Protein AF-A0A7C5RPE0-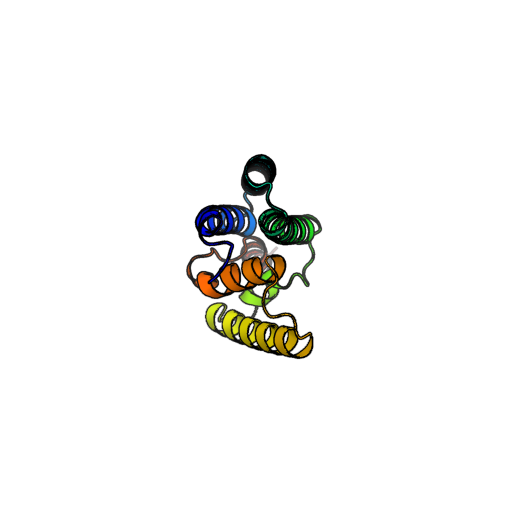F1 (afdb_monomer_lite)

Structure (mmCIF, N/CA/C/O backbone):
data_AF-A0A7C5RPE0-F1
#
_entry.id   AF-A0A7C5RPE0-F1
#
loop_
_atom_site.group_PDB
_atom_site.id
_atom_site.type_symbol
_atom_site.label_atom_id
_atom_site.label_alt_id
_atom_site.label_comp_id
_atom_site.label_asym_id
_atom_site.label_entity_id
_atom_site.label_seq_id
_atom_site.pdbx_PDB_ins_code
_atom_site.Cartn_x
_atom_site.Cartn_y
_atom_site.Cartn_z
_atom_site.occupancy
_atom_site.B_iso_or_equiv
_atom_site.auth_seq_id
_atom_site.auth_comp_id
_atom_site.auth_asym_id
_atom_site.auth_atom_id
_atom_site.pdbx_PDB_model_num
ATOM 1 N N . MET A 1 1 ? 18.079 7.226 0.913 1.00 48.84 1 MET A N 1
ATOM 2 C CA . MET A 1 1 ? 16.959 8.110 0.508 1.00 48.84 1 MET A CA 1
ATOM 3 C C . MET A 1 1 ? 15.932 7.249 -0.204 1.00 48.84 1 MET A C 1
ATOM 5 O O . MET A 1 1 ? 16.349 6.420 -0.998 1.00 48.84 1 MET A O 1
ATOM 9 N N . SER A 1 2 ? 14.639 7.404 0.102 1.00 62.50 2 SER A N 1
ATOM 10 C CA . SER A 1 2 ? 13.570 6.691 -0.615 1.00 62.50 2 SER A CA 1
ATOM 11 C C . SER A 1 2 ? 13.602 7.083 -2.095 1.00 62.50 2 SER A C 1
ATOM 13 O O . SER A 1 2 ? 13.608 8.274 -2.408 1.00 62.50 2 SER A O 1
ATOM 15 N N . THR A 1 3 ? 13.657 6.107 -2.999 1.00 73.31 3 THR A N 1
ATOM 16 C CA . THR A 1 3 ? 13.765 6.333 -4.455 1.00 73.31 3 THR A CA 1
ATOM 17 C C . THR A 1 3 ? 12.437 6.743 -5.095 1.00 73.31 3 THR A C 1
ATOM 19 O O . THR A 1 3 ? 12.388 7.031 -6.287 1.00 73.31 3 THR A O 1
ATOM 22 N N . ILE A 1 4 ? 11.358 6.800 -4.307 1.00 87.62 4 ILE A N 1
ATOM 23 C CA . ILE A 1 4 ? 9.984 6.928 -4.808 1.00 87.62 4 ILE A CA 1
ATOM 24 C C . ILE A 1 4 ? 9.321 8.269 -4.459 1.00 87.62 4 ILE A C 1
ATOM 26 O O . ILE A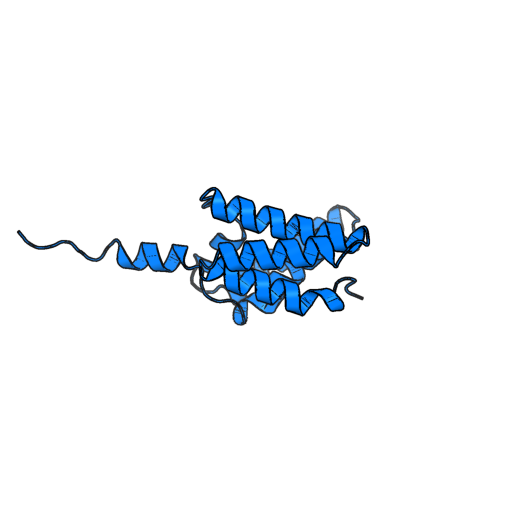 1 4 ? 8.124 8.434 -4.688 1.00 87.62 4 ILE A O 1
ATOM 30 N N . THR A 1 5 ? 10.070 9.239 -3.919 1.00 89.00 5 THR A N 1
ATOM 31 C CA . THR A 1 5 ? 9.543 10.530 -3.426 1.00 89.00 5 THR A CA 1
ATOM 32 C C . THR A 1 5 ? 8.683 11.268 -4.463 1.00 89.00 5 THR A C 1
ATOM 34 O O . THR A 1 5 ? 7.653 11.856 -4.141 1.00 89.00 5 THR A O 1
ATOM 37 N N . HIS A 1 6 ? 9.050 11.217 -5.745 1.00 93.25 6 HIS A N 1
ATOM 38 C CA . HIS A 1 6 ? 8.289 11.842 -6.836 1.00 93.25 6 HIS A CA 1
ATOM 39 C C . HIS A 1 6 ? 6.997 11.090 -7.204 1.00 93.25 6 HIS A C 1
ATOM 41 O O . HIS A 1 6 ? 6.134 11.652 -7.884 1.00 93.25 6 HIS A O 1
ATOM 47 N N . MET A 1 7 ? 6.837 9.843 -6.754 1.00 95.75 7 MET A N 1
ATOM 48 C CA . MET A 1 7 ? 5.663 8.994 -6.992 1.00 95.75 7 MET A CA 1
ATOM 49 C C . MET A 1 7 ? 4.648 9.041 -5.846 1.00 95.75 7 MET A C 1
ATOM 51 O O . MET A 1 7 ? 3.479 8.721 -6.059 1.00 95.75 7 MET A O 1
ATOM 55 N N . GLU A 1 8 ? 5.061 9.487 -4.662 1.00 95.31 8 GLU A N 1
ATOM 56 C CA . GLU A 1 8 ? 4.287 9.530 -3.416 1.00 95.31 8 GLU A CA 1
ATOM 57 C C . GLU A 1 8 ? 2.848 10.041 -3.573 1.00 95.31 8 GLU A C 1
ATOM 59 O O . GLU A 1 8 ? 1.888 9.371 -3.186 1.00 95.31 8 GLU A O 1
ATOM 64 N N . LYS A 1 9 ? 2.666 11.197 -4.226 1.00 95.94 9 LYS A N 1
ATOM 65 C CA . LYS A 1 9 ? 1.326 11.759 -4.479 1.00 95.94 9 LYS A CA 1
ATOM 66 C C . LYS A 1 9 ? 0.454 10.840 -5.337 1.00 95.94 9 LYS A C 1
ATOM 68 O O . LYS A 1 9 ? -0.749 10.747 -5.106 1.00 95.94 9 LYS A O 1
ATOM 73 N N . SER A 1 10 ? 1.054 10.165 -6.317 1.00 97.25 10 SER A N 1
ATOM 74 C CA . SER A 1 10 ? 0.339 9.234 -7.198 1.00 97.25 10 SER A CA 1
ATOM 75 C C . SER A 1 10 ? -0.066 7.968 -6.441 1.00 97.25 10 SER A C 1
ATOM 77 O O . SER A 1 10 ? -1.182 7.491 -6.628 1.00 97.25 10 SER A O 1
ATOM 79 N N . ILE A 1 11 ? 0.793 7.485 -5.533 1.00 97.94 11 ILE A N 1
ATOM 80 C CA . ILE A 1 11 ? 0.505 6.341 -4.655 1.00 97.94 11 ILE A CA 1
ATOM 81 C C . ILE A 1 11 ? -0.693 6.653 -3.750 1.00 97.94 11 ILE A C 1
ATOM 83 O O . ILE A 1 11 ? -1.654 5.888 -3.736 1.00 97.94 11 ILE A O 1
ATOM 87 N N . LEU A 1 12 ? -0.695 7.795 -3.047 1.00 97.75 12 LEU A N 1
ATOM 88 C CA . LEU A 1 12 ? -1.834 8.163 -2.191 1.00 97.75 12 LEU A CA 1
ATOM 89 C C . LEU A 1 12 ? -3.123 8.360 -2.994 1.00 97.75 12 LEU A C 1
ATOM 91 O O . LEU A 1 12 ? -4.183 7.920 -2.558 1.00 97.75 12 LEU A O 1
ATOM 95 N N . GLY A 1 13 ? -3.051 8.996 -4.168 1.00 97.94 13 GLY A N 1
ATOM 96 C CA . GLY A 1 13 ? -4.216 9.183 -5.038 1.00 97.94 13 GLY A CA 1
ATOM 97 C C . GLY A 1 13 ? -4.821 7.857 -5.509 1.00 97.94 13 GLY A C 1
ATOM 98 O O . GLY A 1 13 ? -6.043 7.680 -5.475 1.00 97.94 13 GLY A O 1
ATOM 99 N N . PHE A 1 14 ? -3.965 6.904 -5.885 1.00 98.44 14 PHE A N 1
ATOM 100 C CA . PHE A 1 14 ? -4.368 5.538 -6.207 1.00 98.44 14 PHE A CA 1
ATOM 101 C C . PHE A 1 14 ? -5.037 4.852 -5.006 1.00 98.44 14 PHE A C 1
ATOM 103 O O . PHE A 1 14 ? -6.177 4.407 -5.131 1.00 98.44 14 PHE A O 1
ATOM 110 N N . MET A 1 15 ? -4.388 4.840 -3.835 1.00 98.00 15 MET A N 1
ATOM 111 C CA . MET A 1 15 ? -4.917 4.188 -2.628 1.00 98.00 15 MET A CA 1
ATOM 112 C C . MET A 1 15 ? -6.247 4.790 -2.176 1.00 98.00 15 MET A C 1
ATOM 114 O O . MET A 1 15 ? -7.179 4.056 -1.860 1.00 98.00 15 MET A O 1
ATOM 118 N N . ASN A 1 16 ? -6.377 6.118 -2.207 1.00 97.69 16 ASN A N 1
ATOM 119 C CA . ASN A 1 16 ? -7.629 6.802 -1.888 1.00 97.69 16 ASN A CA 1
ATOM 120 C C . ASN A 1 16 ? -8.773 6.353 -2.799 1.00 97.69 16 ASN A C 1
ATOM 122 O O . ASN A 1 16 ? -9.893 6.158 -2.328 1.00 97.69 16 ASN A O 1
ATOM 126 N N . SER A 1 17 ? -8.505 6.197 -4.095 1.00 98.00 17 SER A N 1
ATOM 127 C CA . SER A 1 17 ? -9.507 5.751 -5.066 1.00 98.00 17 SER A CA 1
ATOM 128 C C . SER A 1 17 ? -9.870 4.284 -4.857 1.00 98.00 17 SER A C 1
ATOM 130 O O . SER A 1 17 ? -11.055 3.963 -4.771 1.00 98.00 17 SER A O 1
ATOM 132 N N . LEU A 1 18 ? -8.863 3.420 -4.693 1.00 96.75 18 LEU A N 1
ATOM 133 C CA . LEU A 1 18 ? -9.032 1.983 -4.475 1.00 96.75 18 LEU A CA 1
ATOM 134 C C . LEU A 1 18 ? -9.854 1.696 -3.214 1.00 96.75 18 LEU A C 1
ATOM 136 O O . LEU A 1 18 ? -10.904 1.058 -3.278 1.00 96.75 18 LEU A O 1
ATOM 140 N N . LEU A 1 19 ? -9.416 2.227 -2.072 1.00 95.19 19 LEU A N 1
ATOM 141 C CA . LEU A 1 19 ? -10.054 1.969 -0.784 1.00 95.19 19 LEU A CA 1
ATOM 142 C C . LEU A 1 19 ? -11.464 2.559 -0.714 1.00 95.19 19 LEU A C 1
ATOM 144 O O . LEU A 1 19 ? -12.336 1.957 -0.099 1.00 95.19 19 LEU A O 1
ATOM 148 N N . SER A 1 20 ? -11.737 3.658 -1.421 1.00 95.06 20 SER A N 1
ATOM 149 C CA . SER A 1 20 ? -13.091 4.224 -1.526 1.00 95.06 20 SER A CA 1
ATOM 150 C C . SER A 1 20 ? -14.018 3.484 -2.502 1.00 95.06 20 SER A C 1
ATOM 152 O O . SER A 1 20 ? -15.153 3.917 -2.678 1.00 95.06 20 SER A O 1
ATOM 154 N N . GLY A 1 21 ? -13.551 2.438 -3.191 1.00 93.38 21 GLY A N 1
ATOM 155 C CA . GLY A 1 21 ? -14.352 1.688 -4.170 1.00 93.38 21 GLY A CA 1
ATOM 156 C C . GLY A 1 21 ? -14.489 2.371 -5.531 1.00 93.38 21 GLY A C 1
ATOM 157 O O . GLY A 1 21 ? -15.274 1.942 -6.373 1.00 93.38 21 GLY A O 1
ATOM 158 N N . ARG A 1 22 ? -13.706 3.424 -5.801 1.00 96.12 22 ARG A N 1
ATOM 159 C CA . ARG A 1 22 ? -13.667 4.104 -7.106 1.00 96.12 22 ARG A CA 1
ATOM 160 C C . ARG A 1 22 ? -12.704 3.381 -8.053 1.00 96.12 22 ARG A C 1
ATOM 162 O O . ARG A 1 22 ? -11.694 3.942 -8.478 1.00 96.12 22 ARG A O 1
ATOM 169 N N . PHE A 1 23 ? -13.011 2.125 -8.384 1.00 94.69 23 PHE A N 1
ATOM 170 C CA . PHE A 1 23 ? -12.111 1.230 -9.129 1.00 94.69 23 PHE A CA 1
ATOM 171 C C . PHE A 1 23 ? -11.681 1.787 -10.485 1.00 94.69 23 PHE A C 1
ATOM 173 O O . PHE A 1 23 ? -10.489 1.833 -10.769 1.00 94.69 23 PHE A O 1
ATOM 180 N N . ALA A 1 24 ? -12.618 2.327 -11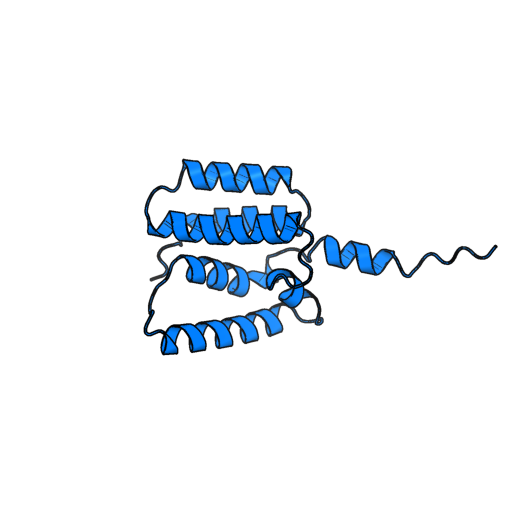.268 1.00 96.25 24 ALA A N 1
ATOM 181 C CA . ALA A 1 24 ? -12.295 2.928 -12.560 1.00 96.25 24 ALA A CA 1
ATOM 182 C C . ALA A 1 24 ? -11.337 4.134 -12.434 1.00 96.25 24 ALA A C 1
ATOM 184 O O . ALA A 1 24 ? -10.553 4.420 -13.336 1.00 96.25 24 ALA A O 1
ATOM 185 N N . GLU A 1 25 ? -11.382 4.877 -11.321 1.00 97.75 25 GLU A N 1
ATOM 186 C CA . GLU A 1 25 ? -10.429 5.961 -11.060 1.00 97.75 25 GLU A CA 1
ATOM 187 C C . GLU A 1 25 ? -9.057 5.419 -10.644 1.00 97.75 25 GLU A C 1
ATOM 189 O O . GLU A 1 25 ? -8.036 5.919 -11.127 1.00 97.75 25 GLU A O 1
ATOM 194 N N . ALA A 1 26 ? -9.033 4.378 -9.806 1.00 97.94 26 ALA A N 1
ATOM 195 C CA . ALA A 1 26 ? -7.811 3.691 -9.399 1.00 97.94 26 ALA A CA 1
ATOM 196 C C . ALA A 1 26 ? -7.080 3.078 -10.608 1.00 97.94 26 ALA A C 1
ATOM 198 O O . ALA A 1 26 ? -5.887 3.326 -10.781 1.00 97.94 26 ALA A O 1
ATOM 199 N N . GLU A 1 27 ? -7.800 2.382 -11.492 1.00 97.88 27 GLU A N 1
ATOM 200 C CA . GLU A 1 27 ? -7.288 1.831 -12.754 1.00 97.88 27 GLU A CA 1
ATOM 201 C C . GLU A 1 27 ? -6.687 2.915 -13.644 1.00 97.88 27 GLU A C 1
ATOM 203 O O . GLU A 1 27 ? -5.512 2.841 -14.000 1.00 97.88 27 GLU A O 1
ATOM 208 N N . ARG A 1 28 ? -7.445 3.984 -13.929 1.00 98.12 28 ARG A N 1
ATOM 209 C CA . ARG A 1 28 ? -6.941 5.107 -14.734 1.00 98.12 28 ARG A CA 1
ATOM 210 C C . ARG A 1 28 ? -5.720 5.767 -14.100 1.00 98.12 28 ARG A C 1
ATOM 212 O O . ARG A 1 28 ? -4.832 6.228 -14.816 1.00 98.12 28 ARG A O 1
ATOM 219 N N . SER A 1 29 ? -5.676 5.873 -12.771 1.00 98.00 29 SER A N 1
ATOM 220 C CA . SER A 1 29 ? -4.503 6.393 -12.065 1.00 98.00 29 SER A CA 1
ATOM 221 C C . SER A 1 29 ? -3.292 5.497 -12.291 1.00 98.00 29 SER A C 1
ATOM 223 O O . SER A 1 29 ? -2.233 5.994 -12.672 1.00 98.00 29 SER A O 1
ATOM 225 N N . LEU A 1 30 ? -3.466 4.186 -12.142 1.00 97.62 30 LEU A N 1
ATOM 226 C CA . LEU A 1 30 ? -2.406 3.206 -12.320 1.00 97.62 30 LEU A CA 1
ATOM 227 C C . LEU A 1 30 ? -1.905 3.148 -13.771 1.00 97.62 30 LEU A C 1
ATOM 229 O O . LEU A 1 30 ? -0.700 3.181 -13.995 1.00 97.62 30 LEU A O 1
ATOM 233 N N . GLU A 1 31 ? -2.794 3.203 -14.763 1.00 97.69 31 GLU A N 1
ATOM 234 C CA . GLU A 1 31 ? -2.416 3.300 -16.181 1.00 97.69 31 GLU A CA 1
ATOM 235 C C . GLU A 1 31 ? -1.604 4.566 -16.487 1.00 97.69 31 GLU A C 1
ATOM 237 O O . GLU A 1 31 ? -0.644 4.540 -17.263 1.00 97.69 31 GLU A O 1
ATOM 242 N N . ARG A 1 32 ? -1.966 5.710 -15.888 1.00 97.56 32 ARG A N 1
ATOM 243 C CA . ARG A 1 32 ? -1.172 6.942 -16.020 1.00 97.56 32 ARG A CA 1
ATOM 244 C C . ARG A 1 32 ? 0.210 6.771 -15.400 1.00 97.56 32 ARG A C 1
ATOM 246 O O . ARG A 1 32 ? 1.185 7.241 -15.985 1.00 97.56 32 ARG A O 1
ATOM 253 N N . MET A 1 33 ? 0.304 6.101 -14.251 1.00 97.31 33 MET A N 1
ATOM 254 C CA . MET A 1 33 ? 1.582 5.781 -13.614 1.00 97.31 33 MET A CA 1
ATOM 255 C C . MET A 1 33 ? 2.428 4.866 -14.509 1.00 97.31 33 MET A C 1
ATOM 257 O O . MET A 1 33 ? 3.581 5.193 -14.763 1.00 97.31 33 MET A O 1
ATOM 261 N N . GLU A 1 34 ? 1.853 3.807 -15.080 1.00 96.31 34 GLU A N 1
ATOM 262 C CA . GLU A 1 34 ? 2.522 2.903 -16.030 1.00 96.31 34 GLU A CA 1
ATOM 263 C C . GLU A 1 34 ? 3.036 3.630 -17.276 1.00 96.31 34 GLU A C 1
ATOM 265 O O . GLU A 1 34 ? 4.108 3.312 -17.797 1.00 96.31 34 GLU A O 1
ATOM 270 N N . LYS A 1 35 ? 2.287 4.616 -17.782 1.00 96.75 35 LYS A N 1
ATOM 271 C CA . LYS A 1 35 ? 2.688 5.435 -18.937 1.00 96.75 35 LYS A CA 1
ATOM 272 C C . LYS A 1 35 ? 3.778 6.444 -18.593 1.00 96.75 35 LYS A C 1
ATOM 274 O O . LYS A 1 35 ? 4.630 6.696 -19.439 1.00 96.75 35 LYS A O 1
ATOM 279 N N . ARG A 1 36 ? 3.757 7.012 -17.389 1.00 95.94 36 ARG A N 1
ATOM 280 C CA . ARG A 1 36 ? 4.678 8.074 -16.964 1.00 95.94 36 ARG A CA 1
ATOM 281 C C . ARG A 1 36 ? 6.001 7.538 -16.425 1.00 95.94 36 ARG A C 1
ATOM 283 O O . ARG A 1 36 ? 7.045 8.094 -16.742 1.00 95.94 36 ARG A O 1
ATOM 290 N N . PHE A 1 37 ? 5.943 6.502 -15.600 1.00 94.06 37 PHE A N 1
ATOM 291 C CA . PHE A 1 37 ? 7.072 6.009 -14.825 1.00 94.06 37 PHE A CA 1
ATOM 292 C C . PHE A 1 37 ? 7.670 4.774 -15.497 1.00 94.06 37 PHE A C 1
ATOM 294 O O . PHE A 1 37 ? 7.026 3.730 -15.624 1.00 94.06 37 PHE A O 1
ATOM 301 N N . LYS A 1 38 ? 8.888 4.926 -16.015 1.00 93.50 38 LYS A N 1
ATOM 302 C CA . LYS A 1 38 ? 9.535 3.966 -16.920 1.00 93.50 38 LYS A CA 1
ATOM 303 C C . LYS A 1 38 ? 10.844 3.419 -16.371 1.00 93.50 38 LYS A C 1
ATOM 305 O O . LYS A 1 38 ? 11.315 2.404 -16.897 1.00 93.50 38 LYS A O 1
ATOM 310 N N . ALA A 1 39 ? 11.429 4.027 -15.344 1.00 93.81 39 ALA A N 1
ATOM 311 C CA . ALA A 1 39 ? 12.638 3.490 -14.739 1.00 93.81 39 ALA A CA 1
ATOM 312 C C . ALA A 1 39 ? 12.336 2.117 -14.098 1.00 93.81 39 ALA A C 1
ATOM 314 O O . ALA A 1 39 ? 11.207 1.888 -13.649 1.00 93.81 39 ALA A O 1
ATOM 315 N N . PRO A 1 40 ? 13.297 1.175 -14.071 1.00 92.00 40 PRO A N 1
ATOM 316 C CA . PRO A 1 40 ? 13.083 -0.150 -13.488 1.00 92.00 40 PRO A CA 1
ATOM 317 C C . PRO A 1 40 ? 12.570 -0.107 -12.042 1.00 92.00 40 PRO A C 1
ATOM 319 O O . PRO A 1 40 ? 11.649 -0.848 -11.702 1.00 92.00 40 PRO A O 1
ATOM 322 N N . GLU A 1 41 ? 13.104 0.795 -11.215 1.00 91.88 41 GLU A N 1
ATOM 323 C CA . GLU A 1 41 ? 12.660 0.967 -9.828 1.00 91.88 41 GLU A CA 1
ATOM 324 C C . GLU A 1 41 ? 11.203 1.422 -9.744 1.00 91.88 41 GLU A C 1
ATOM 326 O O . GLU A 1 41 ? 10.403 0.858 -9.000 1.00 91.88 41 GLU A O 1
ATOM 331 N N . GLU A 1 42 ? 10.824 2.401 -10.563 1.00 94.69 42 GLU A N 1
ATOM 332 C CA . GLU A 1 42 ? 9.461 2.922 -10.577 1.00 94.69 42 GLU A CA 1
ATOM 333 C C . GLU A 1 42 ? 8.459 1.863 -11.050 1.00 94.69 42 GLU A C 1
ATOM 335 O O . GLU A 1 42 ? 7.338 1.785 -10.548 1.00 94.69 42 GLU A O 1
ATOM 340 N N . ARG A 1 43 ? 8.859 1.000 -11.993 1.00 94.88 43 ARG A N 1
ATOM 341 C CA . ARG A 1 43 ? 8.013 -0.117 -12.431 1.00 94.88 43 ARG A CA 1
ATOM 342 C C . ARG A 1 43 ? 7.758 -1.113 -11.308 1.00 94.88 43 ARG A C 1
ATOM 344 O O . ARG A 1 43 ? 6.643 -1.612 -11.218 1.00 94.88 43 ARG A O 1
ATOM 351 N N . ARG A 1 44 ? 8.731 -1.366 -10.424 1.00 95.12 44 ARG A N 1
ATOM 352 C CA . ARG A 1 44 ? 8.515 -2.220 -9.239 1.00 95.12 44 ARG A CA 1
ATOM 353 C C . ARG A 1 44 ? 7.475 -1.621 -8.288 1.00 95.12 44 ARG A C 1
ATOM 355 O O . ARG A 1 44 ? 6.630 -2.362 -7.793 1.00 95.12 44 ARG A O 1
ATOM 362 N N . VAL A 1 45 ? 7.471 -0.298 -8.102 1.00 96.31 45 VAL A N 1
ATOM 363 C CA . VAL A 1 45 ? 6.411 0.405 -7.349 1.00 96.31 45 VAL A CA 1
ATOM 364 C C . VAL A 1 45 ? 5.056 0.190 -8.010 1.00 96.31 45 VAL A C 1
ATOM 366 O O . VAL A 1 45 ? 4.096 -0.211 -7.360 1.00 96.31 45 VAL A O 1
ATOM 369 N N . VAL A 1 46 ? 4.974 0.436 -9.317 1.00 97.19 46 VAL A N 1
ATOM 370 C CA . VAL A 1 46 ? 3.738 0.267 -10.088 1.00 97.19 46 VAL A CA 1
ATOM 371 C C . VAL A 1 46 ? 3.234 -1.178 -10.021 1.00 97.19 46 VAL A C 1
ATOM 373 O O . VAL A 1 46 ? 2.034 -1.392 -9.869 1.00 97.19 46 VAL A O 1
ATOM 376 N N . PHE A 1 47 ? 4.128 -2.169 -10.047 1.00 96.38 47 PHE A N 1
ATOM 377 C CA . PHE A 1 47 ? 3.765 -3.574 -9.866 1.00 96.38 47 PHE A CA 1
ATOM 378 C C . PHE A 1 47 ? 3.182 -3.870 -8.483 1.00 96.38 47 PHE A C 1
ATOM 380 O O . PHE A 1 47 ? 2.185 -4.587 -8.411 1.00 96.38 47 PHE A O 1
ATOM 387 N N . ALA A 1 48 ? 3.719 -3.285 -7.407 1.00 96.50 48 ALA A N 1
ATOM 388 C CA . ALA A 1 48 ? 3.118 -3.408 -6.075 1.00 96.50 48 ALA A CA 1
ATOM 389 C C . ALA A 1 48 ? 1.671 -2.888 -6.056 1.00 96.50 48 ALA A C 1
ATOM 391 O O . ALA A 1 48 ? 0.767 -3.555 -5.552 1.00 96.50 48 ALA A O 1
ATOM 392 N N . LEU A 1 49 ? 1.431 -1.728 -6.674 1.00 97.62 49 LEU A N 1
ATOM 393 C CA . LEU A 1 49 ? 0.090 -1.141 -6.768 1.00 97.62 49 LEU A CA 1
ATOM 394 C C . LEU A 1 49 ? -0.855 -1.963 -7.654 1.00 97.62 49 LEU A C 1
ATOM 396 O O . LEU A 1 49 ? -2.037 -2.089 -7.342 1.00 97.62 49 LEU A O 1
ATOM 400 N N . ARG A 1 50 ? -0.350 -2.552 -8.743 1.00 97.12 50 ARG A N 1
ATOM 401 C CA . ARG A 1 50 ? -1.130 -3.456 -9.597 1.00 97.12 50 ARG A CA 1
ATOM 402 C C . ARG A 1 50 ? -1.542 -4.718 -8.846 1.00 97.12 50 ARG A C 1
ATOM 404 O O . ARG A 1 50 ? -2.698 -5.113 -8.947 1.00 97.12 50 ARG A O 1
ATOM 411 N N . GLY A 1 51 ? -0.636 -5.303 -8.063 1.00 95.38 51 GLY A N 1
ATOM 412 C CA . GLY A 1 51 ? -0.950 -6.429 -7.182 1.00 95.38 51 GLY A CA 1
ATOM 413 C C . GLY A 1 51 ? -2.063 -6.085 -6.191 1.00 95.38 51 GLY A C 1
ATOM 414 O O . GLY A 1 51 ? -3.030 -6.831 -6.081 1.00 95.38 51 GLY A O 1
ATOM 415 N N . LEU A 1 52 ? -1.981 -4.910 -5.557 1.00 95.12 52 LEU A N 1
ATOM 416 C CA . LEU A 1 52 ? -3.025 -4.387 -4.668 1.00 95.12 52 LEU A CA 1
ATOM 417 C C . LEU A 1 52 ? -4.384 -4.240 -5.359 1.00 95.12 52 LEU A C 1
ATOM 419 O O . LEU A 1 52 ? -5.395 -4.656 -4.801 1.00 95.12 52 LEU A O 1
ATOM 423 N N . LEU A 1 53 ? -4.414 -3.656 -6.561 1.00 95.38 53 LEU A N 1
ATOM 424 C CA . LEU A 1 53 ? -5.646 -3.516 -7.339 1.00 95.38 53 LEU A CA 1
ATOM 425 C C . LEU A 1 53 ? -6.260 -4.884 -7.651 1.00 95.38 53 LEU A C 1
ATOM 427 O O . LEU A 1 53 ? -7.457 -5.061 -7.443 1.00 95.38 53 LEU A O 1
ATOM 431 N N . ASN A 1 54 ? -5.446 -5.835 -8.112 1.00 93.38 54 ASN A N 1
ATOM 432 C CA . ASN A 1 54 ? -5.903 -7.175 -8.470 1.00 93.38 54 ASN A CA 1
ATOM 433 C C . ASN A 1 54 ? -6.439 -7.931 -7.248 1.00 93.38 54 ASN A C 1
ATOM 435 O O . ASN A 1 54 ? -7.531 -8.484 -7.321 1.00 93.38 54 ASN A O 1
ATOM 439 N N . ALA A 1 55 ? -5.712 -7.916 -6.125 1.00 91.06 55 ALA A N 1
ATOM 440 C CA . ALA A 1 55 ? -6.159 -8.533 -4.875 1.00 91.06 55 ALA A CA 1
ATOM 441 C C . ALA A 1 55 ? -7.505 -7.947 -4.430 1.00 91.06 55 ALA A C 1
ATOM 443 O O . ALA A 1 55 ? -8.438 -8.678 -4.107 1.00 91.06 55 ALA A O 1
ATOM 444 N N . TYR A 1 56 ? -7.654 -6.621 -4.529 1.00 89.50 56 TYR A N 1
ATOM 445 C CA . TYR A 1 56 ? -8.947 -5.992 -4.316 1.00 89.50 56 TYR A CA 1
ATOM 446 C C . TYR A 1 56 ? -9.982 -6.549 -5.299 1.00 89.50 56 TYR A C 1
ATOM 448 O O . TYR A 1 56 ? -10.940 -7.165 -4.870 1.00 89.50 56 TYR A O 1
ATOM 456 N N . GLN A 1 57 ? -9.810 -6.429 -6.610 1.00 87.31 57 GLN A N 1
ATOM 457 C CA . GLN A 1 57 ? -10.822 -6.856 -7.590 1.00 87.31 57 GLN A CA 1
ATOM 458 C C . GLN A 1 57 ? -11.256 -8.325 -7.478 1.00 87.31 57 GLN A C 1
ATOM 460 O O . GLN A 1 57 ? -12.419 -8.619 -7.735 1.00 87.31 57 GLN A O 1
ATOM 465 N N . LEU A 1 58 ? -10.359 -9.217 -7.058 1.00 87.62 58 LEU A N 1
ATOM 466 C CA . LEU A 1 58 ? -10.632 -10.647 -6.876 1.00 87.62 58 LEU A CA 1
ATOM 467 C C . LEU A 1 58 ? -11.351 -10.994 -5.562 1.00 87.62 58 LEU A C 1
ATOM 469 O O . LEU A 1 58 ? -11.554 -12.167 -5.278 1.00 87.62 58 LEU A O 1
ATOM 473 N N . ASP A 1 59 ? -11.733 -9.986 -4.781 1.00 81.25 59 ASP A N 1
ATOM 474 C CA . ASP A 1 59 ? -12.316 -10.148 -3.446 1.00 81.25 59 ASP A CA 1
ATOM 475 C C . ASP A 1 59 ? -11.426 -10.952 -2.486 1.00 81.25 59 ASP A C 1
ATOM 477 O O . ASP A 1 59 ? -11.906 -11.710 -1.648 1.00 81.25 59 ASP A O 1
ATOM 481 N N . ASP A 1 60 ? -10.107 -10.766 -2.598 1.00 83.69 60 ASP A N 1
ATOM 482 C CA . ASP A 1 60 ? -9.147 -11.360 -1.674 1.00 83.69 60 ASP A CA 1
ATOM 483 C C . ASP A 1 60 ? -9.311 -10.728 -0.285 1.00 83.69 60 ASP A C 1
ATOM 485 O O . ASP A 1 60 ? -8.877 -9.597 -0.032 1.00 83.69 60 ASP A O 1
ATOM 489 N N . ARG A 1 61 ? -9.997 -11.452 0.603 1.00 77.31 61 ARG A N 1
ATOM 490 C CA . ARG A 1 61 ? -10.253 -11.037 1.988 1.00 77.31 61 ARG A CA 1
ATOM 491 C C . ARG A 1 61 ? -9.003 -11.112 2.861 1.00 77.31 61 ARG A C 1
ATOM 493 O O . ARG A 1 61 ? -8.937 -10.399 3.858 1.00 77.31 61 ARG A O 1
ATOM 500 N N . ASP A 1 62 ? -8.008 -11.886 2.436 1.00 79.38 62 ASP A N 1
ATOM 501 C CA . ASP A 1 62 ? -6.728 -12.048 3.125 1.00 79.38 62 ASP A CA 1
ATOM 502 C C . ASP A 1 62 ? -5.692 -11.012 2.654 1.00 79.38 62 ASP A C 1
ATOM 504 O O . ASP A 1 62 ? -4.527 -11.015 3.069 1.00 79.38 62 ASP A O 1
ATOM 508 N N . ALA A 1 63 ? -6.100 -10.074 1.789 1.00 85.94 63 ALA A N 1
ATOM 509 C CA . ALA A 1 63 ? -5.240 -8.994 1.347 1.00 85.94 63 ALA A CA 1
ATOM 510 C C . ALA A 1 63 ? -4.732 -8.195 2.558 1.00 85.94 63 ALA A C 1
ATOM 512 O O . ALA A 1 63 ? -5.510 -7.604 3.309 1.00 85.94 63 ALA A O 1
ATOM 513 N N . LEU A 1 64 ? -3.403 -8.092 2.692 1.00 88.25 64 LEU A N 1
ATOM 514 C CA . LEU A 1 64 ? -2.732 -7.408 3.807 1.00 88.25 64 LEU A CA 1
ATOM 515 C C . LEU A 1 64 ? -3.328 -6.027 4.111 1.00 88.25 64 LEU A C 1
ATOM 517 O O . LEU A 1 64 ? -3.461 -5.642 5.269 1.00 88.25 64 LEU A O 1
ATOM 521 N N . ILE A 1 65 ? -3.695 -5.278 3.068 1.00 90.38 65 ILE A N 1
ATOM 522 C CA . ILE A 1 65 ? -4.273 -3.946 3.228 1.00 90.38 65 ILE A CA 1
ATOM 523 C C . ILE A 1 65 ? -5.613 -3.968 3.966 1.00 90.38 65 ILE A C 1
ATOM 525 O O . ILE A 1 65 ? -5.878 -3.023 4.693 1.00 90.38 65 ILE A O 1
ATOM 529 N N . LEU A 1 66 ? -6.440 -5.006 3.820 1.00 89.75 66 LEU A N 1
ATOM 530 C CA . LEU A 1 66 ? -7.702 -5.133 4.552 1.00 89.75 66 LEU A CA 1
ATOM 531 C C . LEU A 1 66 ? -7.436 -5.449 6.022 1.00 89.75 66 LEU A C 1
ATOM 533 O O . LEU A 1 66 ? -7.981 -4.761 6.880 1.00 89.75 66 LEU A O 1
ATOM 537 N N . HIS A 1 67 ? -6.514 -6.373 6.309 1.00 88.38 67 HIS A N 1
ATOM 538 C CA . HIS A 1 67 ? -6.094 -6.707 7.677 1.00 88.38 67 HIS A CA 1
ATOM 539 C C . HIS A 1 67 ? -5.537 -5.523 8.471 1.00 88.38 67 HIS A C 1
ATOM 541 O O . HIS A 1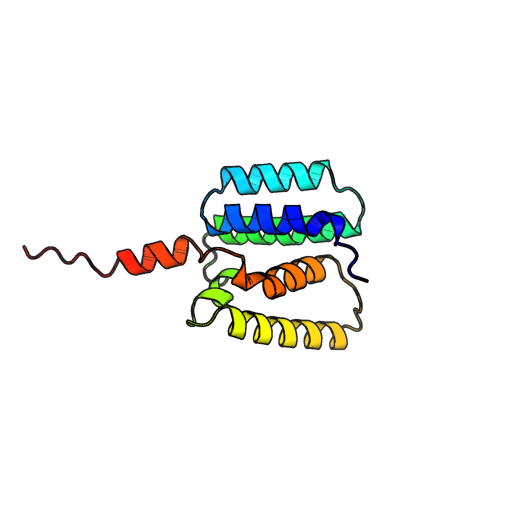 67 ? -5.625 -5.504 9.696 1.00 88.38 67 HIS A O 1
ATOM 547 N N . VAL A 1 68 ? -4.976 -4.510 7.802 1.00 92.06 68 VAL A N 1
ATOM 548 C CA . VAL A 1 68 ? -4.578 -3.271 8.487 1.00 92.06 68 VAL A CA 1
ATOM 549 C C . VAL A 1 68 ? -5.788 -2.597 9.145 1.00 92.06 68 VAL A C 1
ATOM 551 O O . VAL A 1 68 ? -5.634 -1.975 10.187 1.00 92.06 68 VAL A O 1
ATOM 554 N N . PHE A 1 69 ? -6.987 -2.718 8.573 1.00 90.56 69 PHE A N 1
ATOM 555 C CA . PHE A 1 69 ? -8.182 -2.010 9.034 1.00 90.56 69 PHE A CA 1
ATOM 556 C C . PHE A 1 69 ? -9.168 -2.858 9.853 1.00 90.56 69 PHE A C 1
ATOM 558 O O . PHE A 1 69 ? -10.109 -2.278 10.388 1.00 90.56 69 PHE A O 1
ATOM 565 N N . THR A 1 70 ? -8.983 -4.175 9.986 1.00 83.94 70 THR A N 1
ATOM 566 C CA . THR A 1 70 ? -9.955 -5.057 10.669 1.00 83.94 70 THR A CA 1
ATOM 567 C C . THR A 1 70 ? -9.929 -4.964 12.199 1.00 83.94 70 THR A C 1
ATOM 569 O O . THR A 1 70 ? -10.962 -5.147 12.831 1.00 83.94 70 THR A O 1
ATOM 572 N N . ASP A 1 71 ? -8.787 -4.632 12.813 1.00 73.69 71 ASP A N 1
ATOM 573 C CA . ASP A 1 71 ? -8.575 -4.826 14.264 1.00 73.69 71 ASP A CA 1
ATOM 574 C C . ASP A 1 71 ? -8.745 -3.534 15.106 1.00 73.69 71 ASP A C 1
ATOM 576 O O . ASP A 1 71 ? -8.212 -3.415 16.210 1.00 73.69 71 ASP A O 1
ATOM 580 N N . GLY A 1 72 ? -9.460 -2.528 14.589 1.00 73.50 72 GLY A N 1
ATOM 581 C CA . GLY A 1 72 ? -9.884 -1.334 15.344 1.00 73.50 72 GLY A CA 1
ATOM 582 C C . GLY A 1 72 ? -8.853 -0.204 15.522 1.00 73.50 72 GLY A C 1
ATOM 583 O O . GLY A 1 72 ? -9.253 0.926 15.795 1.00 73.50 72 GLY A O 1
ATOM 584 N N . ASP A 1 73 ? -7.553 -0.444 15.303 1.00 91.25 73 ASP A N 1
ATOM 585 C CA . ASP A 1 73 ? -6.508 0.604 15.280 1.00 91.25 73 ASP A CA 1
ATOM 586 C C . ASP A 1 73 ? -5.565 0.446 14.068 1.00 91.25 73 ASP A C 1
ATOM 588 O O . ASP A 1 73 ? -4.470 -0.124 14.180 1.00 91.25 73 ASP A O 1
ATOM 592 N N . PRO A 1 74 ? -5.965 0.960 12.885 1.00 93.31 74 PRO A N 1
ATOM 593 C CA . PRO A 1 74 ? -5.158 0.846 11.674 1.00 93.31 74 PRO A CA 1
ATOM 594 C C . PRO A 1 74 ? -3.754 1.458 11.783 1.00 93.31 74 PRO A C 1
ATOM 596 O O . PRO A 1 74 ? -2.800 0.855 11.288 1.00 93.31 74 PRO A O 1
ATOM 599 N N . PRO A 1 75 ? -3.562 2.625 12.431 1.00 94.38 75 PRO A N 1
ATOM 600 C CA . PRO A 1 75 ? -2.231 3.157 12.706 1.00 94.38 75 PRO A CA 1
ATOM 601 C C . PRO A 1 75 ? -1.316 2.208 13.471 1.00 94.38 75 PRO A C 1
ATOM 603 O O . PRO A 1 75 ? -0.170 2.029 13.058 1.00 94.38 75 PRO A O 1
ATOM 606 N N . LYS A 1 76 ? -1.799 1.608 14.563 1.00 94.38 76 LYS A N 1
ATOM 607 C CA . LYS A 1 76 ? -1.001 0.665 15.351 1.00 94.38 76 LYS A CA 1
ATOM 608 C C . LYS A 1 76 ? -0.653 -0.574 14.529 1.00 94.38 76 LYS A C 1
ATOM 610 O O . LYS A 1 76 ? 0.519 -0.933 14.443 1.00 94.38 76 LYS A O 1
ATOM 615 N N . LYS A 1 77 ? -1.638 -1.158 13.842 1.00 94.31 77 LYS A N 1
ATOM 616 C CA . LYS A 1 77 ? -1.430 -2.338 12.993 1.00 94.31 77 LYS A CA 1
ATOM 617 C C . LYS A 1 77 ? -0.440 -2.073 11.857 1.00 94.31 77 LYS A C 1
ATOM 619 O O . LYS A 1 77 ? 0.410 -2.907 11.557 1.00 94.31 77 LYS A O 1
ATOM 624 N N . ALA A 1 78 ? -0.507 -0.893 11.241 1.00 95.38 78 ALA A N 1
ATOM 625 C CA . ALA A 1 78 ? 0.431 -0.500 10.195 1.00 95.38 78 ALA A CA 1
ATOM 626 C C . ALA A 1 78 ? 1.874 -0.383 10.707 1.00 95.38 78 ALA A C 1
ATOM 628 O O . ALA A 1 78 ? 2.794 -0.716 9.962 1.00 95.38 78 ALA A O 1
ATOM 629 N N . VAL A 1 79 ? 2.077 0.066 11.953 1.00 95.25 79 VAL A N 1
ATOM 630 C CA . VAL A 1 79 ? 3.402 0.087 12.597 1.00 95.25 79 VAL A CA 1
ATOM 631 C C . VAL A 1 79 ? 3.910 -1.336 12.823 1.00 95.25 79 VAL A C 1
ATOM 633 O O . VAL A 1 79 ? 5.019 -1.637 12.397 1.00 95.25 79 VAL A O 1
ATOM 636 N N . GLU A 1 80 ? 3.090 -2.227 13.385 1.00 94.62 80 GLU A N 1
ATOM 637 C CA . GLU A 1 80 ? 3.458 -3.637 13.613 1.00 94.62 80 GLU A CA 1
ATOM 638 C C . GLU A 1 80 ? 3.867 -4.343 12.306 1.00 94.62 80 GLU A C 1
ATOM 640 O O . GLU A 1 80 ? 4.898 -5.012 12.234 1.00 94.62 80 GLU A O 1
ATOM 645 N N . ILE A 1 81 ? 3.093 -4.146 11.232 1.00 94.00 81 ILE A N 1
ATOM 646 C CA . ILE A 1 81 ? 3.402 -4.707 9.907 1.00 94.00 81 ILE A CA 1
ATOM 647 C C . ILE A 1 81 ? 4.679 -4.091 9.332 1.00 94.00 81 ILE A C 1
ATOM 649 O O . ILE A 1 81 ? 5.484 -4.799 8.726 1.00 94.00 81 ILE A O 1
ATOM 653 N N . LEU A 1 82 ? 4.879 -2.781 9.499 1.00 93.75 82 LEU A N 1
ATOM 654 C CA . LEU A 1 82 ? 6.082 -2.103 9.025 1.00 93.75 82 LEU A CA 1
ATOM 655 C C . LEU A 1 82 ? 7.335 -2.649 9.722 1.00 93.75 82 LEU A C 1
ATOM 657 O O . LEU A 1 82 ? 8.330 -2.904 9.047 1.00 93.75 82 LEU A O 1
ATOM 661 N N . GLU A 1 83 ? 7.280 -2.868 11.035 1.00 94.31 83 GLU A N 1
ATOM 662 C CA . GLU A 1 83 ? 8.376 -3.457 11.812 1.00 94.31 83 GLU A CA 1
ATOM 663 C C . GLU A 1 83 ? 8.687 -4.887 11.353 1.00 94.31 83 GLU A C 1
ATOM 665 O O . GLU A 1 83 ? 9.849 -5.209 11.088 1.00 94.31 83 GLU A O 1
ATOM 670 N N . ALA A 1 84 ? 7.659 -5.723 11.172 1.00 92.50 84 ALA A N 1
ATOM 671 C CA . ALA A 1 84 ? 7.819 -7.082 10.655 1.00 92.50 84 ALA A CA 1
ATOM 672 C C . ALA A 1 84 ? 8.435 -7.092 9.244 1.00 92.50 84 ALA A C 1
ATOM 674 O O . ALA A 1 84 ? 9.341 -7.877 8.953 1.00 92.50 84 ALA A O 1
ATOM 675 N N . LEU A 1 85 ? 7.993 -6.177 8.378 1.00 90.81 85 LEU A N 1
ATOM 676 C CA . LEU A 1 85 ? 8.529 -6.020 7.031 1.00 90.81 85 LEU A CA 1
ATOM 677 C C . LEU A 1 85 ? 9.999 -5.579 7.051 1.00 90.81 85 LEU A C 1
ATOM 679 O O . LEU A 1 85 ? 10.825 -6.114 6.311 1.00 90.81 85 LEU A O 1
ATOM 683 N N . GLU A 1 86 ? 10.342 -4.600 7.887 1.00 89.94 86 GLU A N 1
ATOM 684 C CA . GLU A 1 86 ? 11.714 -4.115 8.028 1.00 89.94 86 GLU A CA 1
ATOM 685 C C . GLU A 1 86 ? 12.646 -5.197 8.589 1.00 89.94 86 GLU A C 1
ATOM 687 O O . GLU A 1 86 ? 13.788 -5.298 8.138 1.00 89.94 86 GLU A O 1
ATOM 692 N N . GLN A 1 87 ? 12.167 -6.035 9.510 1.00 90.62 87 GLN A N 1
ATOM 693 C CA . GLN A 1 87 ? 12.917 -7.182 10.019 1.00 90.62 87 GLN A CA 1
ATOM 694 C C . GLN A 1 87 ? 13.173 -8.226 8.924 1.00 90.62 87 GLN A C 1
ATOM 696 O O . GLN A 1 87 ? 14.319 -8.628 8.716 1.00 90.62 87 GLN A O 1
ATOM 701 N N . HIS A 1 88 ? 12.144 -8.592 8.159 1.00 86.94 88 HIS A N 1
ATOM 702 C CA . HIS A 1 88 ? 12.273 -9.561 7.070 1.00 86.94 88 HIS A CA 1
ATOM 703 C C . HIS A 1 88 ? 13.263 -9.100 5.984 1.00 86.94 88 HIS A C 1
ATOM 705 O O . HIS A 1 88 ? 14.089 -9.873 5.500 1.00 86.94 88 HIS A O 1
ATOM 711 N N . LEU A 1 89 ? 13.246 -7.813 5.627 1.00 87.12 89 LEU A N 1
ATOM 712 C CA . LEU A 1 89 ? 14.158 -7.267 4.615 1.00 87.12 89 LEU A CA 1
ATOM 713 C C . LEU A 1 89 ? 15.623 -7.259 5.065 1.00 87.12 89 LEU A C 1
ATOM 715 O O . LEU A 1 89 ? 16.516 -7.497 4.245 1.00 87.12 89 LEU A O 1
ATOM 719 N N . LYS A 1 90 ? 15.878 -7.042 6.362 1.00 86.62 90 LYS A N 1
ATOM 720 C CA . LYS A 1 90 ? 17.226 -7.170 6.940 1.00 86.62 90 LYS A CA 1
ATOM 721 C C . LYS A 1 90 ? 17.751 -8.598 6.807 1.00 86.62 90 LYS A C 1
ATOM 723 O O . LYS A 1 90 ? 18.902 -8.784 6.420 1.00 86.62 90 LYS A O 1
ATOM 728 N N . GLU A 1 91 ? 16.914 -9.595 7.085 1.00 86.12 91 GLU A N 1
ATOM 729 C CA . GLU A 1 91 ? 17.277 -11.016 6.974 1.00 86.12 91 GLU A CA 1
ATOM 730 C C . GLU A 1 91 ? 17.618 -11.413 5.534 1.00 86.12 91 GLU A C 1
ATOM 732 O O . GLU A 1 91 ? 18.590 -12.131 5.299 1.00 86.12 91 GLU A O 1
ATOM 737 N N . LEU A 1 92 ? 16.892 -10.863 4.559 1.00 83.31 92 LEU A N 1
ATOM 738 C CA . LEU A 1 92 ? 17.160 -11.065 3.134 1.00 83.31 92 LEU A CA 1
ATOM 739 C C . LEU A 1 92 ? 18.408 -10.325 2.617 1.00 83.31 92 LEU A C 1
ATOM 741 O O . LEU A 1 92 ? 18.731 -10.446 1.436 1.00 83.31 92 LEU A O 1
ATOM 745 N N . ARG A 1 93 ? 19.107 -9.545 3.460 1.00 75.44 93 ARG A N 1
ATOM 746 C CA . ARG A 1 93 ? 20.195 -8.625 3.064 1.00 75.44 93 ARG A CA 1
ATOM 747 C C . 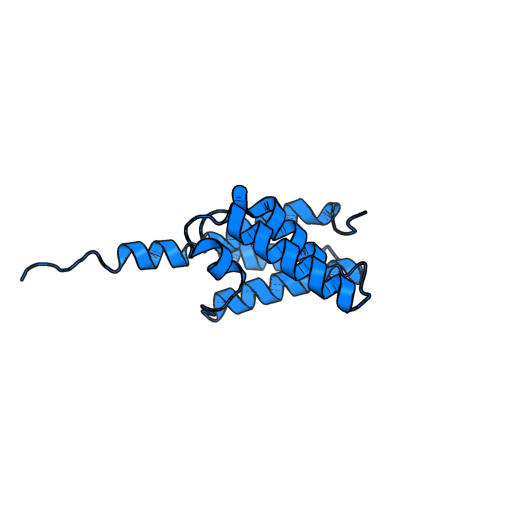ARG A 1 93 ? 19.799 -7.689 1.913 1.00 75.44 93 ARG A C 1
ATOM 749 O O . ARG A 1 93 ? 20.640 -7.267 1.123 1.00 75.44 93 ARG A O 1
ATOM 756 N N . SER A 1 94 ? 18.510 -7.374 1.814 1.00 71.88 94 SER A N 1
ATOM 757 C CA . SER A 1 94 ? 17.956 -6.503 0.785 1.00 71.88 94 SER A CA 1
ATOM 758 C C . SER A 1 94 ? 17.698 -5.133 1.399 1.00 71.88 94 SER A C 1
ATOM 760 O O . SER A 1 94 ? 16.675 -4.911 2.044 1.00 71.88 94 SER A O 1
ATOM 762 N N . GLU A 1 95 ? 18.636 -4.202 1.224 1.00 65.06 95 GLU A N 1
ATOM 763 C CA . GLU A 1 95 ? 18.547 -2.877 1.856 1.00 65.06 95 GLU A CA 1
ATOM 764 C C . GLU A 1 95 ? 17.538 -1.943 1.168 1.00 65.06 95 GLU A C 1
ATOM 766 O O . GLU A 1 95 ? 16.921 -1.100 1.825 1.00 65.06 95 GLU A O 1
ATOM 771 N N . ALA A 1 96 ? 17.317 -2.109 -0.139 1.00 75.06 96 ALA A N 1
ATOM 772 C CA . ALA A 1 96 ? 16.420 -1.261 -0.916 1.00 75.06 96 ALA A CA 1
ATOM 773 C C . ALA A 1 96 ? 15.714 -2.060 -2.015 1.00 75.06 96 ALA A C 1
ATOM 775 O O . ALA A 1 96 ? 16.343 -2.552 -2.949 1.00 75.06 96 ALA A O 1
ATOM 776 N N . ASP A 1 97 ? 14.390 -2.148 -1.917 1.00 86.31 97 ASP A N 1
ATOM 777 C CA . ASP A 1 97 ? 13.542 -2.690 -2.970 1.00 86.31 97 ASP A CA 1
ATOM 778 C C . ASP A 1 97 ? 12.324 -1.767 -3.135 1.00 86.31 97 ASP A C 1
ATOM 780 O O . ASP A 1 97 ? 11.480 -1.695 -2.234 1.00 86.31 97 ASP A O 1
ATOM 784 N N . PRO A 1 98 ? 12.202 -1.079 -4.284 1.00 91.25 98 PRO A N 1
ATOM 785 C CA . PRO A 1 98 ? 11.115 -0.139 -4.544 1.00 91.25 98 PRO A CA 1
ATOM 786 C C . PRO A 1 98 ? 9.711 -0.749 -4.429 1.00 91.25 98 PRO A C 1
ATOM 788 O O . PRO A 1 98 ? 8.752 -0.033 -4.142 1.00 91.25 98 PRO A O 1
ATOM 791 N N . TYR A 1 99 ? 9.574 -2.068 -4.611 1.00 92.31 99 TYR A N 1
ATOM 792 C CA . TYR A 1 99 ? 8.318 -2.771 -4.342 1.00 92.31 99 TYR A CA 1
ATOM 793 C C . TYR A 1 99 ? 7.912 -2.609 -2.870 1.00 92.31 99 TYR A C 1
ATOM 795 O O . TYR A 1 99 ? 6.784 -2.225 -2.559 1.00 92.31 99 TYR A O 1
ATOM 803 N N . PHE A 1 100 ? 8.850 -2.849 -1.954 1.00 91.62 100 PHE A N 1
ATOM 804 C CA . PHE A 1 100 ? 8.624 -2.703 -0.521 1.00 91.62 100 PHE A CA 1
ATOM 805 C C . PHE A 1 100 ? 8.603 -1.240 -0.082 1.00 91.62 100 PHE A C 1
ATOM 807 O O . PHE A 1 100 ? 7.892 -0.911 0.864 1.00 91.62 100 PHE A O 1
ATOM 814 N N . ASP A 1 101 ? 9.290 -0.337 -0.784 1.00 92.56 101 ASP A N 1
ATOM 815 C CA . ASP A 1 101 ? 9.182 1.101 -0.511 1.00 92.56 101 ASP A CA 1
ATOM 816 C C . ASP A 1 101 ? 7.765 1.630 -0.761 1.00 92.56 101 ASP A C 1
ATOM 818 O O . ASP A 1 101 ? 7.286 2.467 0.008 1.00 92.56 101 ASP A O 1
ATOM 822 N N . ALA A 1 102 ? 7.052 1.097 -1.761 1.00 95.00 102 ALA A N 1
ATOM 823 C CA . ALA A 1 102 ? 5.637 1.400 -1.966 1.00 95.00 102 ALA A CA 1
ATOM 824 C C . ALA A 1 102 ? 4.804 1.022 -0.730 1.00 95.00 102 ALA A C 1
ATOM 826 O O . ALA A 1 102 ? 4.048 1.847 -0.214 1.00 95.00 102 ALA A O 1
ATOM 827 N N . TRP A 1 103 ? 4.999 -0.191 -0.206 1.00 94.81 103 TRP A N 1
ATOM 828 C CA . TRP A 1 103 ? 4.327 -0.668 1.006 1.00 94.81 103 TRP A CA 1
ATOM 829 C C . TRP A 1 103 ? 4.693 0.149 2.244 1.00 94.81 103 TRP A C 1
ATOM 831 O O . TRP A 1 103 ? 3.798 0.592 2.964 1.00 94.81 103 TRP A O 1
ATOM 841 N N . ARG A 1 104 ? 5.982 0.434 2.461 1.00 94.12 104 ARG A N 1
ATOM 842 C CA . ARG A 1 104 ? 6.443 1.308 3.551 1.00 94.12 104 ARG A CA 1
ATOM 843 C C . ARG A 1 104 ? 5.754 2.664 3.488 1.00 94.12 104 ARG A C 1
ATOM 845 O O . ARG A 1 104 ? 5.294 3.173 4.508 1.00 94.12 104 ARG A O 1
ATOM 852 N N . TYR A 1 105 ? 5.674 3.251 2.297 1.00 95.62 105 TYR A N 1
ATOM 853 C CA . TYR A 1 105 ? 5.042 4.547 2.108 1.00 95.62 105 TYR A CA 1
ATOM 854 C C . TYR A 1 105 ? 3.534 4.505 2.388 1.00 95.62 105 TYR A C 1
ATOM 856 O O . TYR A 1 105 ? 3.026 5.389 3.080 1.00 95.62 105 TYR A O 1
ATOM 864 N N . ILE A 1 106 ? 2.828 3.472 1.916 1.00 96.44 106 ILE A N 1
ATOM 865 C CA . ILE A 1 106 ? 1.398 3.262 2.188 1.00 96.44 106 ILE A CA 1
ATOM 866 C C . ILE A 1 106 ? 1.150 3.139 3.697 1.00 96.44 106 ILE A C 1
ATOM 868 O O . ILE A 1 106 ? 0.363 3.908 4.247 1.00 96.44 106 ILE A O 1
ATOM 872 N N . LEU A 1 107 ? 1.862 2.234 4.376 1.00 95.62 107 LEU A N 1
ATOM 873 C CA . LEU A 1 107 ? 1.688 1.954 5.806 1.00 95.62 107 LEU A CA 1
ATOM 874 C C . LEU A 1 107 ? 2.001 3.182 6.673 1.00 95.62 107 LEU A C 1
ATOM 876 O O . LEU A 1 107 ? 1.220 3.537 7.554 1.00 95.62 107 LEU A O 1
ATOM 880 N N . ARG A 1 108 ? 3.076 3.921 6.370 1.00 95.69 108 ARG A N 1
ATOM 881 C CA . ARG A 1 108 ? 3.410 5.178 7.073 1.00 95.69 108 ARG A CA 1
ATOM 882 C C . ARG A 1 108 ? 2.352 6.269 6.901 1.00 95.69 108 ARG A C 1
ATOM 884 O O . ARG A 1 108 ? 2.261 7.171 7.731 1.00 95.69 108 ARG A O 1
ATOM 891 N N . ASN A 1 109 ? 1.556 6.208 5.835 1.00 96.75 109 ASN A N 1
ATOM 892 C CA . ASN A 1 109 ? 0.504 7.178 5.543 1.00 96.75 109 ASN A CA 1
ATOM 893 C C . ASN A 1 109 ? -0.907 6.631 5.797 1.00 96.75 109 ASN A C 1
ATOM 895 O O . ASN A 1 109 ? -1.870 7.269 5.375 1.00 96.75 109 ASN A O 1
ATOM 899 N N . ILE A 1 110 ? -1.053 5.522 6.530 1.00 96.12 110 ILE A N 1
ATOM 900 C CA . ILE A 1 110 ? -2.350 4.873 6.764 1.00 96.12 110 ILE A CA 1
ATOM 901 C C . ILE A 1 110 ? -3.410 5.829 7.334 1.00 96.12 110 ILE A C 1
ATOM 903 O O . ILE A 1 110 ? -4.551 5.816 6.893 1.00 96.12 110 ILE A O 1
ATOM 907 N N . LYS A 1 111 ? -3.011 6.758 8.219 1.00 94.56 111 LYS A N 1
ATOM 908 C CA . LYS A 1 111 ? -3.890 7.788 8.815 1.00 94.56 111 LYS A CA 1
ATOM 909 C C . LYS A 1 111 ? -4.530 8.736 7.795 1.00 94.56 111 LYS A C 1
ATOM 911 O O . LYS A 1 111 ? -5.496 9.415 8.121 1.00 94.56 111 LYS A O 1
ATOM 916 N N . LYS A 1 112 ? -3.953 8.850 6.596 1.00 95.06 112 LYS A N 1
ATOM 917 C CA . LYS A 1 112 ? -4.446 9.718 5.515 1.00 95.06 112 LYS A CA 1
ATOM 918 C C . LYS A 1 112 ? -5.354 8.973 4.539 1.00 95.06 112 LYS A C 1
ATOM 920 O O . LYS A 1 112 ? -5.918 9.611 3.654 1.00 95.06 112 LYS A O 1
ATOM 925 N N . LEU A 1 113 ? -5.434 7.649 4.650 1.00 95.56 113 LEU A N 1
ATOM 926 C CA . LEU A 1 113 ? -6.209 6.804 3.757 1.00 95.56 113 LEU A CA 1
ATOM 927 C C . LEU A 1 113 ? -7.621 6.593 4.322 1.00 95.56 113 LEU A C 1
ATOM 929 O O . LEU A 1 113 ? -7.790 6.521 5.540 1.00 95.56 113 LEU A O 1
ATOM 933 N N . PRO A 1 114 ? -8.651 6.500 3.465 1.00 94.19 114 PRO A N 1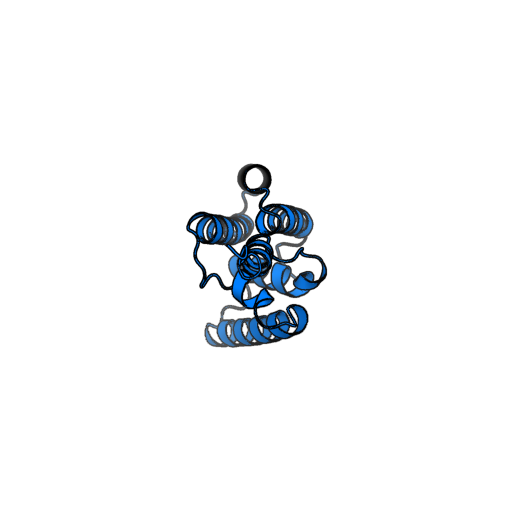
ATOM 934 C CA . PRO A 1 114 ? -9.999 6.197 3.911 1.00 94.19 114 PRO A CA 1
ATOM 935 C C . PRO A 1 114 ? -10.084 4.742 4.371 1.00 94.19 114 PRO A C 1
ATOM 937 O O . PRO A 1 114 ? -9.411 3.869 3.821 1.00 94.19 114 PRO A O 1
ATOM 940 N N . THR A 1 115 ? -10.986 4.468 5.312 1.00 92.69 115 THR A N 1
ATOM 941 C CA . THR A 1 115 ? -11.372 3.093 5.640 1.00 92.69 115 THR A CA 1
ATOM 942 C C . THR A 1 115 ? -11.884 2.383 4.378 1.00 92.69 115 THR A C 1
ATOM 944 O O . THR A 1 115 ? -12.740 2.957 3.687 1.00 92.69 115 THR A O 1
ATOM 947 N N . PRO A 1 116 ? -11.401 1.158 4.087 1.00 92.94 116 PRO A N 1
ATOM 948 C CA . PRO A 1 116 ? -11.906 0.293 3.027 1.00 92.94 116 PRO A CA 1
ATOM 949 C C . PRO A 1 116 ? -13.435 0.303 2.909 1.00 92.94 116 PRO A C 1
ATOM 951 O O . PRO A 1 116 ? -14.142 0.005 3.867 1.00 92.94 116 PRO A O 1
ATOM 954 N N . HIS A 1 117 ? -13.964 0.583 1.716 1.00 90.56 117 HIS A N 1
ATOM 955 C CA . HIS A 1 117 ? -15.407 0.535 1.442 1.00 90.56 117 HIS A CA 1
ATOM 956 C C . HIS A 1 117 ? -16.021 -0.847 1.705 1.00 90.56 117 HIS A C 1
ATOM 958 O O . HIS A 1 117 ? -17.207 -0.930 1.995 1.00 90.56 117 HIS A O 1
ATOM 964 N N . ARG A 1 118 ? -15.210 -1.908 1.622 1.00 84.44 118 ARG A N 1
ATOM 965 C CA . ARG A 1 118 ? -15.619 -3.291 1.898 1.00 84.44 118 ARG A CA 1
ATOM 966 C C . ARG A 1 118 ? -16.010 -3.502 3.350 1.00 84.44 118 ARG A C 1
ATOM 968 O O . ARG A 1 118 ? -17.098 -3.987 3.609 1.00 84.44 118 ARG A O 1
ATOM 975 N N . LEU A 1 119 ? -15.180 -3.022 4.272 1.00 84.62 119 LEU A N 1
ATOM 976 C CA . LEU A 1 119 ? -15.452 -3.132 5.706 1.00 84.62 119 LEU A CA 1
ATOM 977 C C . LEU A 1 119 ? -16.700 -2.326 6.103 1.00 84.62 119 LEU A C 1
ATOM 979 O O . LEU A 1 119 ? -17.477 -2.748 6.946 1.00 84.62 119 LEU A O 1
ATOM 983 N N . LYS A 1 120 ? -16.960 -1.203 5.420 1.00 75.19 120 LYS A N 1
ATOM 984 C CA . LYS A 1 120 ? -18.188 -0.414 5.627 1.00 75.19 120 LYS A CA 1
ATOM 985 C C . LYS A 1 120 ? -19.464 -1.108 5.142 1.00 75.19 120 LYS A C 1
ATOM 987 O O . LYS A 1 120 ? -20.548 -0.747 5.590 1.00 75.19 120 LYS A O 1
ATOM 992 N N . ALA A 1 121 ? -19.361 -1.996 4.153 1.00 62.47 121 ALA A N 1
ATOM 993 C CA . ALA A 1 121 ? -20.511 -2.729 3.632 1.00 62.47 121 ALA A CA 1
ATOM 994 C C . ALA A 1 121 ? -20.910 -3.869 4.581 1.00 62.47 121 ALA A C 1
ATOM 996 O O . ALA A 1 121 ? -22.099 -4.109 4.761 1.00 62.47 121 ALA A O 1
ATOM 997 N N . GLU A 1 122 ? -19.930 -4.502 5.228 1.00 59.06 122 GLU A N 1
ATOM 998 C CA . GLU A 1 122 ? -20.147 -5.564 6.218 1.00 59.06 122 GLU A CA 1
ATOM 999 C C . GLU A 1 122 ? -20.839 -5.031 7.483 1.00 59.06 122 GLU A C 1
ATOM 1001 O O . GLU A 1 122 ? -21.828 -5.608 7.916 1.00 59.06 122 GLU A O 1
ATOM 1006 N N . GLU A 1 123 ? -20.452 -3.852 7.987 1.00 57.03 123 GLU A N 1
ATOM 1007 C CA . GLU A 1 123 ? -21.122 -3.207 9.137 1.00 57.03 123 GLU A CA 1
ATOM 1008 C C . GLU A 1 123 ? -22.611 -2.876 8.902 1.00 57.03 123 GLU A C 1
ATOM 1010 O O . GLU A 1 123 ? -23.356 -2.674 9.859 1.00 57.03 123 GLU A O 1
ATOM 1015 N N . LYS A 1 124 ? -23.060 -2.791 7.642 1.00 52.44 124 LYS A N 1
ATOM 1016 C CA . LYS A 1 124 ? -24.468 -2.533 7.293 1.00 52.44 124 LYS A CA 1
ATOM 1017 C C . LYS A 1 124 ? -25.283 -3.799 7.020 1.00 52.44 124 LYS A C 1
ATOM 1019 O O . LYS A 1 124 ? -26.503 -3.702 6.973 1.00 52.44 124 LYS A O 1
ATOM 1024 N N . GLY A 1 125 ? -24.638 -4.949 6.819 1.00 46.62 125 GLY A N 1
ATOM 1025 C CA . GLY A 1 125 ? -25.306 -6.208 6.474 1.00 46.62 125 GLY A CA 1
ATOM 1026 C C . GLY A 1 125 ? -25.946 -6.934 7.661 1.00 46.62 125 GLY A C 1
ATOM 1027 O O . GLY A 1 125 ? -26.890 -7.688 7.458 1.00 46.62 125 GLY A O 1
ATOM 1028 N N . ASP A 1 126 ? -25.491 -6.663 8.886 1.00 49.41 126 ASP A N 1
ATOM 1029 C CA . ASP A 1 126 ? -25.934 -7.364 10.104 1.00 49.41 126 ASP A CA 1
ATOM 1030 C C . ASP A 1 126 ? -27.092 -6.657 10.852 1.00 49.41 126 ASP A C 1
ATOM 1032 O O . ASP A 1 126 ? -27.398 -6.996 11.994 1.00 49.41 126 ASP A O 1
ATOM 1036 N N . GLY A 1 127 ? -27.730 -5.644 10.245 1.00 48.06 127 GLY A N 1
ATOM 1037 C CA . GLY A 1 127 ? -28.688 -4.753 10.922 1.00 48.06 127 GLY A CA 1
ATOM 1038 C C . GLY A 1 127 ? -30.140 -4.762 10.426 1.00 48.06 127 GLY A C 1
ATOM 1039 O O . GLY A 1 127 ? -30.959 -4.054 11.008 1.00 48.06 127 GLY A O 1
ATOM 1040 N N . GLU A 1 128 ? -30.483 -5.518 9.382 1.00 45.94 128 GLU A N 1
ATOM 1041 C CA . GLU A 1 128 ? -31.849 -5.568 8.831 1.00 45.94 128 GLU A CA 1
ATOM 1042 C C . GLU A 1 128 ? -32.467 -6.969 9.007 1.00 45.94 128 GLU A C 1
ATOM 1044 O O . GLU A 1 128 ? -32.685 -7.702 8.048 1.00 45.94 128 GLU A O 1
ATOM 1049 N N . GLU A 1 129 ? -32.780 -7.347 10.252 1.00 47.03 129 GLU A N 1
ATOM 1050 C CA . GLU A 1 129 ? -33.916 -8.245 10.495 1.00 47.03 129 GLU A CA 1
ATOM 1051 C C . GLU A 1 129 ? -35.191 -7.388 10.455 1.00 47.03 129 GLU A C 1
ATOM 1053 O O . GLU A 1 129 ? -35.535 -6.713 11.427 1.00 47.03 129 GLU A O 1
ATOM 1058 N N . GLU A 1 130 ? -35.884 -7.375 9.312 1.00 47.66 130 GLU A N 1
ATOM 1059 C CA . GLU A 1 130 ? -37.268 -6.899 9.255 1.00 47.66 130 GLU A CA 1
ATOM 1060 C C . GLU A 1 130 ? -38.152 -7.866 10.066 1.00 47.66 130 GLU A C 1
ATOM 1062 O O . GLU A 1 130 ? -38.233 -9.049 9.720 1.00 47.66 130 GLU A O 1
ATOM 1067 N N . PRO A 1 131 ? -38.842 -7.413 11.130 1.00 53.38 131 PRO A N 1
ATOM 1068 C CA . PRO A 1 131 ? -39.842 -8.245 11.778 1.00 53.38 131 PRO A CA 1
ATOM 1069 C C . PRO A 1 131 ? -41.030 -8.417 10.823 1.00 53.38 131 PRO A C 1
ATOM 1071 O O . PRO A 1 131 ? -41.735 -7.453 10.516 1.00 53.38 131 PRO A O 1
ATOM 1074 N N . SER A 1 132 ? -41.223 -9.651 10.351 1.00 59.50 132 SER A N 1
ATOM 1075 C CA . SER A 1 132 ? -42.482 -10.113 9.748 1.00 59.50 132 SER A CA 1
ATOM 1076 C C . SER A 1 132 ? -43.528 -10.416 10.816 1.00 59.50 132 SER A C 1
ATOM 1078 O O . SER A 1 132 ? -43.141 -10.949 11.882 1.00 59.50 132 SER A O 1
#

Secondary structure (DSSP, 8-state):
--TTTTTHHHHHHHHHHHHTT-HHHHHHHHHHHHHH--SHHHHHHHHHHHHHHHHHHTT-TT-HHHHHHHTS-HHHHHHHHHHHHHHHHHHTT----HHHHHHHHHHHTGGGSPP-HHHHHHHHHTS-----

pLDDT: mean 87.6, std 13.68, range [45.94, 98.44]

Sequence (132 aa):
MSTITHMEKSILGFMNSLLSGRFAEAERSLERMEKRFKAPEERRVVFALRGLLNAYQLDDRDALILHVFTDGDPPKKAVEILEALEQHLKELRSEADPYFDAWRYILRNIKKLPTPHRLKAEEKGDGEEEPS

Radius of gyration: 16.24 Å; chains: 1; bounding box: 63×24×34 Å

Foldseek 3Di:
DQPCVVCLVLLQQLLQCLQQVVLVSNVVSLVVQVVPPDDPQSVLLSVLSVVVSVCSVVVVCVPPVLVCQPPPHNLVSLVVVLVVLVVVCVVVVNPDHSNVSSSNSCSVCVVVHDHRPVVVVVVVPVPDPDDD